Protein AF-A0AA39PB10-F1 (afdb_monomer_lite)

Radius of gyration: 19.45 Å; chains: 1; bounding box: 49×36×35 Å

Structure (mmCIF, N/CA/C/O backbone):
data_AF-A0AA39PB10-F1
#
_entry.id   AF-A0AA39PB10-F1
#
loop_
_atom_site.group_PDB
_atom_site.id
_atom_site.type_symbol
_atom_site.label_atom_id
_atom_site.label_alt_id
_atom_site.label_comp_id
_atom_site.label_asym_id
_atom_site.label_entity_id
_atom_site.label_seq_id
_atom_site.pdbx_PDB_ins_code
_atom_site.Cartn_x
_atom_site.Cartn_y
_atom_site.Cartn_z
_atom_site.occupancy
_atom_site.B_iso_or_equiv
_atom_site.auth_seq_id
_atom_site.auth_comp_id
_atom_site.auth_asym_id
_atom_site.auth_atom_id
_atom_site.pdbx_PDB_model_num
ATOM 1 N N . MET A 1 1 ? -5.857 12.821 -13.797 1.00 38.50 1 MET A N 1
ATOM 2 C CA . MET A 1 1 ? -4.605 12.750 -14.585 1.00 38.50 1 MET A CA 1
ATOM 3 C C . MET A 1 1 ? -3.781 14.022 -14.360 1.00 38.50 1 MET A C 1
ATOM 5 O O . MET A 1 1 ? -3.767 14.902 -15.207 1.00 38.50 1 MET A O 1
ATOM 9 N N . HIS A 1 2 ? -3.139 14.146 -13.191 1.00 33.66 2 HIS A N 1
ATOM 10 C CA . HIS A 1 2 ? -2.214 15.250 -12.867 1.00 33.66 2 HIS A CA 1
ATOM 11 C C . HIS A 1 2 ? -1.177 14.810 -11.807 1.00 33.66 2 HIS A C 1
ATOM 13 O O . HIS A 1 2 ? -0.840 15.541 -10.887 1.00 33.66 2 HIS A O 1
ATOM 19 N N . ALA A 1 3 ? -0.721 13.553 -11.883 1.00 44.56 3 ALA A N 1
ATOM 20 C CA . ALA A 1 3 ? 0.146 12.951 -10.861 1.00 44.56 3 ALA A CA 1
ATOM 21 C C . ALA A 1 3 ? 1.649 13.202 -11.098 1.00 44.56 3 ALA A C 1
ATOM 23 O O . ALA A 1 3 ? 2.447 13.061 -10.175 1.00 44.56 3 ALA A O 1
ATOM 24 N N . GLN A 1 4 ? 2.044 13.596 -12.315 1.00 45.47 4 GLN A N 1
ATOM 25 C CA . GLN A 1 4 ? 3.457 13.754 -12.675 1.00 45.47 4 GLN A CA 1
ATOM 26 C C . GLN A 1 4 ? 4.121 14.967 -12.003 1.00 45.47 4 GLN A C 1
ATOM 28 O O . GLN A 1 4 ? 5.320 14.912 -11.754 1.00 45.47 4 GLN A O 1
ATOM 33 N N . HIS A 1 5 ? 3.360 16.010 -11.643 1.00 42.91 5 HIS A N 1
ATOM 34 C CA . HIS A 1 5 ? 3.893 17.198 -10.959 1.00 42.91 5 HIS A CA 1
ATOM 35 C C . HIS A 1 5 ? 3.994 17.043 -9.431 1.00 42.91 5 HIS A C 1
ATOM 37 O O . HIS A 1 5 ? 4.912 17.580 -8.823 1.00 42.91 5 HIS A O 1
ATOM 43 N N . ILE A 1 6 ? 3.128 16.241 -8.805 1.00 54.12 6 ILE A N 1
ATOM 44 C CA . ILE A 1 6 ? 3.057 16.141 -7.336 1.00 54.12 6 ILE A CA 1
ATOM 45 C C . ILE A 1 6 ? 4.293 15.432 -6.752 1.00 54.12 6 ILE A C 1
ATOM 47 O O . ILE A 1 6 ? 4.827 15.837 -5.723 1.00 54.12 6 ILE A O 1
ATOM 51 N N . ILE A 1 7 ? 4.798 14.388 -7.419 1.00 54.56 7 ILE A N 1
ATOM 52 C CA . ILE A 1 7 ? 5.930 13.601 -6.894 1.00 54.56 7 ILE A CA 1
ATOM 53 C C . ILE A 1 7 ? 7.261 14.342 -7.069 1.00 54.56 7 ILE A C 1
ATOM 55 O O . ILE A 1 7 ? 8.093 14.318 -6.161 1.00 54.56 7 ILE A O 1
ATOM 59 N N . ILE A 1 8 ? 7.456 15.052 -8.188 1.00 56.44 8 ILE A N 1
ATOM 60 C CA . ILE A 1 8 ? 8.637 15.909 -8.344 1.00 56.44 8 ILE A CA 1
ATOM 61 C C . ILE A 1 8 ? 8.636 17.033 -7.311 1.00 56.44 8 ILE A C 1
ATOM 63 O O . ILE A 1 8 ? 9.691 17.279 -6.743 1.00 56.44 8 ILE A O 1
ATOM 67 N N . GLU A 1 9 ? 7.500 17.650 -6.979 1.00 58.03 9 GLU A N 1
ATOM 68 C CA . GLU A 1 9 ? 7.472 18.678 -5.930 1.00 58.03 9 GLU A CA 1
ATOM 69 C C . GLU A 1 9 ? 7.851 18.138 -4.549 1.00 58.03 9 GLU A C 1
ATOM 71 O O . GLU A 1 9 ? 8.655 18.764 -3.860 1.00 58.03 9 GLU A O 1
ATOM 76 N N . ILE A 1 10 ? 7.376 16.948 -4.164 1.00 61.62 10 ILE A N 1
ATOM 77 C CA . ILE A 1 10 ? 7.738 16.343 -2.872 1.00 61.62 10 ILE A CA 1
ATOM 78 C C . ILE A 1 10 ? 9.242 16.032 -2.825 1.00 61.62 10 ILE A C 1
ATOM 80 O O . ILE A 1 10 ? 9.914 16.380 -1.854 1.00 61.62 10 ILE A O 1
ATOM 84 N N . THR A 1 11 ? 9.812 15.442 -3.881 1.00 60.72 11 THR A N 1
ATOM 85 C CA . THR A 1 11 ? 11.259 15.172 -3.940 1.00 60.72 11 THR A CA 1
ATOM 86 C C . THR A 1 11 ? 12.087 16.457 -3.979 1.00 60.72 11 THR A C 1
ATOM 88 O O . THR A 1 11 ? 13.132 16.532 -3.333 1.00 60.72 11 THR A O 1
ATOM 91 N N . GLN A 1 12 ? 11.636 17.482 -4.709 1.00 57.41 12 GLN A N 1
ATOM 92 C CA . GLN A 1 12 ? 12.314 18.777 -4.729 1.00 57.41 12 GLN A CA 1
ATOM 93 C C . GLN A 1 12 ? 12.272 19.420 -3.338 1.00 57.41 12 GLN A C 1
ATOM 95 O O . GLN A 1 12 ? 13.307 19.880 -2.872 1.00 57.41 12 GLN A O 1
ATOM 100 N N . CYS A 1 13 ? 11.144 19.377 -2.626 1.00 59.81 13 CYS A N 1
ATOM 101 C CA . CYS A 1 13 ? 11.002 19.949 -1.283 1.00 59.81 13 CYS A CA 1
ATOM 102 C C . CYS A 1 13 ? 12.008 19.348 -0.276 1.00 59.81 13 CYS A C 1
ATOM 104 O O . CYS A 1 13 ? 12.642 20.078 0.488 1.00 59.81 13 CYS A O 1
ATOM 106 N N . TRP A 1 14 ? 12.258 18.032 -0.348 1.00 52.97 14 TRP A N 1
ATOM 107 C CA . TRP A 1 14 ? 13.323 17.374 0.426 1.00 52.97 14 TRP A CA 1
ATOM 108 C C . TRP A 1 14 ? 14.735 17.734 -0.061 1.00 52.97 14 TRP A C 1
ATOM 110 O O . TRP A 1 14 ? 15.637 17.923 0.755 1.00 52.97 14 TRP A O 1
ATOM 120 N N . ALA A 1 15 ? 14.945 17.877 -1.373 1.00 55.28 15 ALA A N 1
ATOM 121 C CA . ALA A 1 15 ? 16.238 18.274 -1.932 1.00 55.28 15 ALA A CA 1
ATOM 122 C C . ALA A 1 15 ? 16.630 19.716 -1.548 1.00 55.28 15 ALA A C 1
ATOM 124 O O . ALA A 1 15 ? 17.796 19.961 -1.238 1.00 55.28 15 ALA A O 1
ATOM 125 N N . TRP A 1 16 ? 15.669 20.644 -1.483 1.00 55.84 16 TRP A N 1
ATOM 126 C CA . TRP A 1 16 ? 15.873 22.036 -1.053 1.00 55.84 16 TRP A CA 1
ATOM 127 C C . TRP A 1 16 ? 16.195 22.179 0.444 1.00 55.84 16 TRP A C 1
ATOM 129 O O . TRP A 1 16 ? 16.732 23.204 0.855 1.00 55.84 16 TRP A O 1
ATOM 139 N N . ARG A 1 17 ? 15.930 21.153 1.267 1.00 67.19 17 ARG A N 1
ATOM 140 C CA . ARG A 1 17 ? 16.343 21.113 2.683 1.00 67.19 17 ARG A CA 1
ATOM 141 C C . ARG A 1 17 ? 17.834 20.793 2.858 1.00 67.19 17 ARG A C 1
ATOM 143 O O . ARG A 1 17 ? 18.381 21.018 3.935 1.00 67.19 17 ARG A O 1
ATOM 150 N N . THR A 1 18 ? 18.491 20.266 1.824 1.00 68.00 18 THR A N 1
ATOM 151 C CA . THR A 1 18 ? 19.907 19.874 1.860 1.00 68.00 18 THR A CA 1
ATOM 152 C C . THR A 1 18 ? 20.804 20.946 1.232 1.00 68.00 18 THR A C 1
ATOM 154 O O . THR A 1 18 ? 20.380 21.628 0.302 1.00 68.00 18 THR A O 1
ATOM 157 N N . PRO A 1 19 ? 22.063 21.095 1.683 1.00 75.56 19 PRO A N 1
ATOM 158 C CA . PRO A 1 19 ? 22.955 22.156 1.203 1.00 75.56 19 PRO A CA 1
ATOM 159 C C . PRO A 1 19 ? 23.339 22.044 -0.286 1.00 75.56 19 PRO A C 1
ATOM 161 O O . PRO A 1 19 ? 23.786 23.027 -0.870 1.00 75.56 19 PRO A O 1
ATOM 164 N N . TYR A 1 20 ? 23.149 20.879 -0.925 1.00 76.62 20 TYR A N 1
ATOM 165 C CA . TYR A 1 20 ? 23.541 20.626 -2.320 1.00 76.62 20 TYR A CA 1
ATOM 166 C C . TYR A 1 20 ? 22.393 20.008 -3.146 1.00 76.62 20 TYR A C 1
ATOM 168 O O . TYR A 1 20 ? 22.395 18.802 -3.421 1.00 76.62 20 TYR A O 1
ATOM 176 N N . PRO A 1 21 ? 21.426 20.820 -3.616 1.00 70.19 21 PRO A N 1
ATOM 177 C CA . PRO A 1 21 ? 20.187 20.333 -4.232 1.00 70.19 21 PRO A CA 1
ATOM 178 C C . PRO A 1 21 ? 20.407 19.551 -5.535 1.00 70.19 21 PRO A C 1
ATOM 180 O O . PRO A 1 21 ? 19.648 18.637 -5.845 1.00 70.19 21 PRO A O 1
ATOM 183 N N . ARG A 1 22 ? 21.469 19.849 -6.296 1.00 72.81 22 ARG A N 1
ATOM 184 C CA . ARG A 1 22 ? 21.771 19.156 -7.564 1.00 72.81 22 ARG A CA 1
ATOM 185 C C . ARG A 1 22 ? 22.250 17.719 -7.355 1.00 72.81 22 ARG A C 1
ATOM 187 O O . ARG A 1 22 ? 21.837 16.832 -8.093 1.00 72.81 22 ARG A O 1
ATOM 194 N N . VAL A 1 23 ? 23.087 17.486 -6.343 1.00 76.69 23 VAL A N 1
ATOM 195 C CA . VAL A 1 23 ? 23.602 16.145 -6.018 1.00 76.69 23 VAL A CA 1
ATOM 196 C C . VAL A 1 23 ? 22.499 15.305 -5.384 1.00 76.69 23 VAL A C 1
ATOM 198 O O . VAL A 1 23 ? 22.276 14.167 -5.795 1.00 76.69 23 VAL A O 1
ATOM 201 N N . ALA A 1 24 ? 21.739 15.901 -4.461 1.00 70.31 24 ALA A N 1
ATOM 202 C CA . ALA A 1 24 ? 20.565 15.270 -3.876 1.00 70.31 24 ALA A CA 1
ATOM 203 C C . ALA A 1 24 ? 19.545 14.875 -4.958 1.00 70.31 24 ALA A C 1
ATOM 205 O O . ALA A 1 24 ? 19.083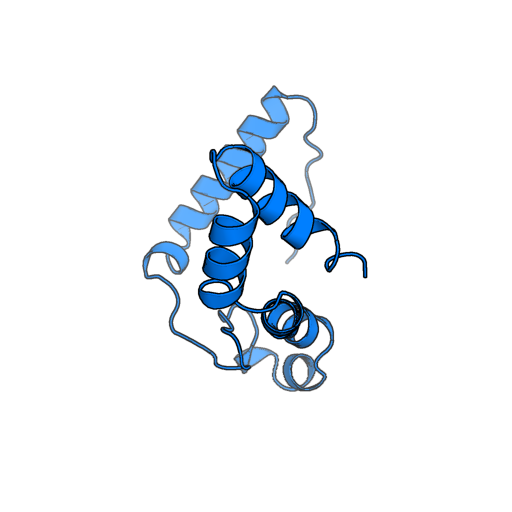 13.740 -4.973 1.00 70.31 24 ALA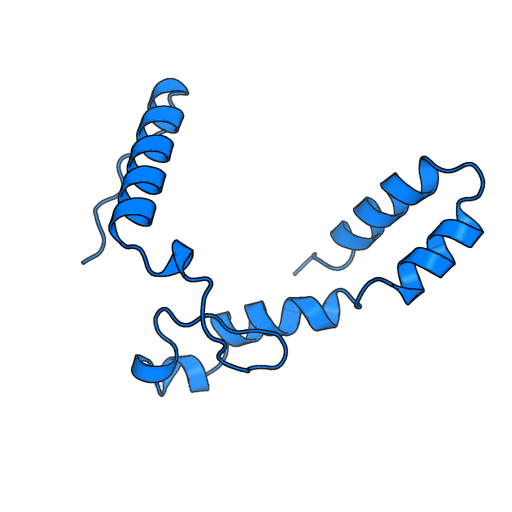 A O 1
ATOM 206 N N . ALA A 1 25 ? 19.251 15.753 -5.924 1.00 67.69 25 ALA A N 1
ATOM 207 C CA . ALA A 1 25 ? 18.314 15.452 -7.006 1.00 67.69 25 ALA A CA 1
ATOM 208 C C . ALA A 1 25 ? 18.754 14.269 -7.887 1.00 67.69 25 ALA A C 1
ATOM 210 O O . ALA A 1 25 ? 17.908 13.487 -8.318 1.00 67.69 25 ALA A O 1
ATOM 211 N N . VAL A 1 26 ? 20.056 14.116 -8.155 1.00 74.69 26 VAL A N 1
ATOM 212 C CA . VAL A 1 26 ? 20.582 12.971 -8.919 1.00 74.69 26 VAL A CA 1
ATOM 213 C C . VAL A 1 26 ? 20.477 11.677 -8.111 1.00 74.69 26 VAL A C 1
ATOM 215 O O . VAL A 1 26 ? 20.018 10.670 -8.647 1.00 74.69 26 VAL A O 1
ATOM 218 N N . LEU A 1 27 ? 20.816 11.711 -6.818 1.00 75.44 27 LEU A N 1
ATOM 219 C CA . LEU A 1 27 ? 20.643 10.570 -5.914 1.00 75.44 27 LEU A CA 1
ATOM 220 C C . LEU A 1 27 ? 19.170 10.151 -5.828 1.00 75.44 27 LEU A C 1
ATOM 222 O O . LEU A 1 27 ? 18.843 8.989 -6.049 1.00 75.44 27 LEU A O 1
ATOM 226 N N . PHE A 1 28 ? 18.260 11.098 -5.603 1.00 67.38 28 PHE A N 1
ATOM 227 C CA . PHE A 1 28 ? 16.829 10.810 -5.546 1.00 67.38 28 PHE A CA 1
ATOM 228 C C . PHE A 1 28 ? 16.294 10.240 -6.864 1.00 67.38 28 PHE A C 1
ATOM 230 O O . PHE A 1 28 ? 15.539 9.275 -6.836 1.00 67.38 28 PHE A O 1
ATOM 237 N N . LYS A 1 29 ? 16.724 10.753 -8.024 1.00 67.12 29 LYS A N 1
ATOM 238 C CA . LYS A 1 29 ? 16.340 10.184 -9.329 1.00 67.12 29 LYS A CA 1
ATOM 239 C C . LYS A 1 29 ? 16.819 8.746 -9.540 1.00 67.12 29 LYS A C 1
ATOM 241 O O . LYS A 1 29 ? 16.196 8.030 -10.317 1.00 67.12 29 LYS A O 1
ATOM 246 N N . LEU A 1 30 ? 17.917 8.343 -8.902 1.00 68.12 30 LEU A N 1
ATOM 247 C CA . LEU A 1 30 ? 18.456 6.990 -9.020 1.00 68.12 30 LEU A CA 1
ATOM 248 C C . LEU A 1 30 ? 17.745 6.005 -8.083 1.00 68.12 30 LEU A C 1
ATOM 250 O O . LEU A 1 30 ? 17.488 4.870 -8.471 1.00 68.12 30 LEU A O 1
ATOM 254 N N . PHE A 1 31 ? 17.416 6.440 -6.864 1.00 65.88 31 PHE A N 1
ATOM 255 C CA . PHE A 1 31 ? 16.783 5.583 -5.859 1.00 65.88 31 PHE A CA 1
ATOM 256 C C . PHE A 1 31 ? 15.256 5.509 -5.976 1.00 65.88 31 PHE A C 1
ATOM 258 O O . PHE A 1 31 ? 14.664 4.527 -5.529 1.00 65.88 31 PHE A O 1
ATOM 265 N N . PHE A 1 32 ? 14.603 6.509 -6.575 1.00 65.00 32 PHE A N 1
ATOM 266 C CA . PHE A 1 32 ? 13.146 6.544 -6.687 1.00 65.00 32 PHE A CA 1
ATOM 267 C C . PHE A 1 32 ? 12.662 6.070 -8.060 1.00 65.00 32 PHE A C 1
ATOM 269 O O . PHE A 1 32 ? 13.128 6.507 -9.112 1.00 65.00 32 PHE A O 1
ATOM 276 N N . ILE A 1 33 ? 11.674 5.174 -8.037 1.00 64.56 33 ILE A N 1
ATOM 277 C CA . ILE A 1 33 ? 10.994 4.658 -9.228 1.00 64.56 33 ILE A CA 1
ATOM 278 C C . ILE A 1 33 ? 10.217 5.791 -9.909 1.00 64.56 33 ILE A C 1
ATOM 280 O O . ILE A 1 33 ? 9.597 6.626 -9.249 1.00 64.56 33 ILE A O 1
ATOM 284 N N . LYS A 1 34 ? 10.230 5.803 -11.250 1.00 68.12 34 LYS A N 1
ATOM 285 C CA . LYS A 1 34 ? 9.484 6.784 -12.050 1.00 68.12 34 LYS A CA 1
ATOM 286 C C . LYS A 1 34 ? 7.990 6.744 -11.692 1.00 68.12 34 LYS A C 1
ATOM 288 O O . LYS A 1 34 ? 7.418 5.653 -11.638 1.00 68.12 34 LYS A O 1
ATOM 293 N N . PRO A 1 35 ? 7.334 7.906 -11.531 1.00 67.12 35 PRO A N 1
ATOM 294 C CA . PRO A 1 35 ? 5.930 7.981 -11.125 1.00 67.12 35 PRO A CA 1
ATOM 295 C C . PRO A 1 35 ? 4.989 7.242 -12.090 1.00 67.12 35 PRO A C 1
ATOM 297 O O . PRO A 1 35 ? 4.030 6.614 -11.644 1.00 67.12 35 PRO A O 1
ATOM 300 N N . ASP A 1 36 ? 5.311 7.221 -13.387 1.00 69.75 36 ASP A N 1
ATOM 301 C CA . ASP A 1 36 ? 4.535 6.490 -14.396 1.00 69.75 36 ASP A CA 1
ATOM 302 C C . ASP A 1 36 ? 4.482 4.982 -14.111 1.00 69.75 36 ASP A C 1
ATOM 304 O O . ASP A 1 36 ? 3.436 4.355 -14.258 1.00 69.75 36 ASP A O 1
ATOM 308 N N . GLN A 1 37 ? 5.584 4.399 -13.624 1.00 70.06 37 GLN A N 1
ATOM 309 C CA . GLN A 1 37 ? 5.624 2.976 -13.280 1.00 70.06 37 GLN A CA 1
ATOM 310 C C . GLN A 1 37 ? 4.824 2.656 -12.012 1.00 70.06 37 GLN A C 1
ATOM 312 O O . GLN A 1 37 ? 4.251 1.571 -11.910 1.00 70.06 37 GLN A O 1
ATOM 317 N N . GLY A 1 38 ? 4.746 3.595 -11.064 1.00 66.62 38 GLY A N 1
ATOM 318 C CA . GLY A 1 38 ? 3.911 3.453 -9.868 1.00 66.62 38 GLY A CA 1
ATOM 319 C C . GLY A 1 38 ? 2.414 3.479 -10.193 1.00 66.62 38 GLY A C 1
ATOM 320 O O . GLY A 1 38 ? 1.646 2.685 -9.645 1.00 66.62 38 GLY A O 1
ATOM 321 N N . ALA A 1 39 ? 2.008 4.331 -11.139 1.00 75.94 39 ALA A N 1
ATOM 322 C CA . ALA A 1 39 ? 0.608 4.524 -11.518 1.00 75.94 39 ALA A CA 1
ATOM 323 C C . ALA A 1 39 ? -0.016 3.331 -12.265 1.00 75.94 39 ALA A C 1
ATOM 325 O O . ALA A 1 39 ? -1.238 3.170 -12.240 1.00 75.94 39 ALA A O 1
ATOM 326 N N . TYR A 1 40 ? 0.790 2.465 -12.891 1.00 78.00 40 TYR A N 1
ATOM 327 C CA . TYR A 1 40 ? 0.280 1.318 -13.652 1.00 78.00 40 TYR A CA 1
ATOM 328 C C . TYR A 1 40 ? -0.608 0.384 -12.834 1.00 78.00 40 TYR A C 1
ATOM 330 O O . TYR A 1 40 ? -1.565 -0.163 -13.372 1.00 78.00 40 TYR A O 1
ATOM 338 N N . THR A 1 41 ? -0.335 0.219 -11.540 1.00 77.31 41 THR A N 1
ATOM 339 C CA . THR A 1 41 ? -1.159 -0.635 -10.671 1.00 77.31 41 THR A CA 1
ATOM 340 C C . THR A 1 41 ? -2.556 -0.075 -10.463 1.00 77.31 41 THR A C 1
ATOM 342 O O . THR A 1 41 ? -3.528 -0.793 -10.675 1.00 77.31 41 THR A O 1
ATOM 345 N N . SER A 1 42 ? -2.664 1.209 -10.124 1.00 77.56 42 SER A N 1
ATOM 346 C CA . SER A 1 42 ? -3.945 1.891 -9.944 1.00 77.56 42 SER A CA 1
ATOM 347 C C . SER A 1 42 ? -4.736 1.953 -11.249 1.00 77.56 42 SER A C 1
ATOM 349 O O . SER A 1 42 ? -5.934 1.687 -11.255 1.00 77.56 42 SER A O 1
ATOM 351 N N . CYS A 1 43 ? -4.071 2.240 -12.373 1.00 79.62 43 CYS A N 1
ATOM 352 C CA . CYS A 1 43 ? -4.715 2.240 -13.686 1.00 79.62 43 CYS A CA 1
ATOM 353 C C . CYS A 1 43 ? -5.189 0.839 -14.094 1.00 79.62 43 CYS A C 1
ATOM 355 O O . CYS A 1 43 ? -6.292 0.701 -14.614 1.00 79.62 43 CYS A O 1
ATOM 357 N N . PHE A 1 44 ? -4.399 -0.203 -13.824 1.00 79.75 44 PHE A N 1
ATOM 358 C CA . PHE A 1 44 ? -4.798 -1.585 -14.080 1.00 79.75 44 PHE A CA 1
ATOM 359 C C . PHE A 1 44 ? -5.975 -2.005 -13.191 1.00 79.75 44 PHE A C 1
ATOM 361 O O . PHE A 1 44 ? -6.945 -2.555 -13.696 1.00 79.75 44 PHE A O 1
ATOM 368 N N . ALA A 1 45 ? -5.940 -1.700 -11.892 1.00 77.94 45 ALA A N 1
ATOM 369 C CA . ALA A 1 45 ? -7.030 -2.028 -10.976 1.00 77.94 45 ALA A CA 1
ATOM 370 C C . ALA A 1 45 ? -8.345 -1.317 -11.345 1.00 77.94 45 ALA A C 1
ATOM 372 O O . ALA A 1 45 ? -9.410 -1.916 -11.237 1.00 77.94 45 ALA A O 1
ATOM 373 N N . ALA A 1 46 ? -8.274 -0.066 -11.809 1.00 78.81 46 ALA A N 1
ATOM 374 C CA . ALA A 1 46 ? -9.455 0.722 -12.153 1.00 78.81 46 ALA A CA 1
ATOM 375 C C . ALA A 1 46 ? -10.033 0.408 -13.545 1.00 78.81 46 ALA A C 1
ATOM 377 O O . ALA A 1 46 ? -11.248 0.436 -13.717 1.00 78.81 46 ALA A O 1
ATOM 378 N N . ALA A 1 47 ? -9.182 0.157 -14.547 1.00 80.88 47 ALA A N 1
ATOM 379 C CA . ALA A 1 47 ? -9.598 0.126 -15.953 1.00 80.88 47 ALA A CA 1
ATOM 380 C C . ALA A 1 47 ? -9.425 -1.235 -16.648 1.00 80.88 47 ALA A C 1
ATOM 382 O O . ALA A 1 47 ? -9.843 -1.380 -17.797 1.00 80.88 47 ALA A O 1
ATOM 383 N N . SER A 1 48 ? -8.794 -2.230 -16.014 1.00 76.88 48 SER A N 1
ATOM 384 C CA . SER A 1 48 ? -8.488 -3.490 -16.699 1.00 76.88 48 SER A CA 1
ATOM 385 C C . SER A 1 48 ? -9.743 -4.338 -16.946 1.00 76.88 48 SER A C 1
ATOM 387 O O . SER A 1 48 ? -10.444 -4.689 -15.992 1.00 76.88 48 SER A O 1
ATOM 389 N N . PRO A 1 49 ? -10.001 -4.772 -18.197 1.00 76.44 49 PRO A N 1
ATOM 390 C CA . PRO A 1 49 ? -11.093 -5.696 -18.494 1.00 76.44 49 PRO A CA 1
ATOM 391 C C . PRO A 1 49 ? -10.874 -7.081 -17.865 1.00 76.44 49 PRO A C 1
ATOM 393 O O . PRO A 1 49 ? -11.846 -7.780 -17.602 1.00 76.44 49 PRO A O 1
ATOM 396 N N . LEU A 1 50 ? -9.624 -7.457 -17.557 1.00 75.75 50 LEU A N 1
ATOM 397 C CA . LEU A 1 50 ? -9.296 -8.722 -16.885 1.00 75.75 50 LEU A CA 1
ATOM 398 C C . LEU A 1 50 ? -9.784 -8.747 -15.431 1.00 75.75 50 LEU A C 1
ATOM 400 O O . LEU A 1 50 ? -10.233 -9.779 -14.948 1.00 75.75 50 LEU A O 1
ATOM 404 N N . VAL A 1 51 ? -9.751 -7.597 -14.750 1.00 73.44 51 VAL A N 1
ATOM 405 C CA . VAL A 1 51 ? -10.274 -7.462 -13.379 1.00 73.44 51 VAL A CA 1
ATOM 406 C C . VAL A 1 51 ? -11.797 -7.607 -13.367 1.00 73.44 51 VAL A C 1
ATOM 408 O O . VAL A 1 51 ? -12.359 -8.146 -12.418 1.00 73.44 51 VAL A O 1
ATOM 411 N N . LYS A 1 52 ? -12.464 -7.164 -14.441 1.00 73.62 52 LYS A N 1
ATOM 412 C CA . LYS A 1 52 ? -13.914 -7.303 -14.609 1.00 73.62 52 LYS A CA 1
ATOM 413 C C . LYS A 1 52 ? -14.335 -8.718 -15.022 1.00 73.62 52 LYS A C 1
ATOM 415 O O . LYS A 1 52 ? -15.417 -9.145 -14.637 1.00 73.62 52 LYS A O 1
ATOM 420 N N . ALA A 1 53 ? -13.518 -9.409 -15.817 1.00 79.25 53 ALA A N 1
ATOM 421 C CA . ALA A 1 53 ? -13.811 -10.756 -16.303 1.00 79.25 53 ALA A CA 1
ATOM 422 C C . ALA A 1 53 ? -13.688 -11.826 -15.205 1.00 79.25 53 ALA A C 1
ATOM 424 O O . ALA A 1 53 ? -14.534 -12.710 -15.145 1.00 79.25 53 ALA A O 1
ATOM 425 N N . ASP A 1 54 ? -12.696 -11.702 -14.315 1.00 79.19 54 ASP A N 1
ATOM 426 C CA . ASP A 1 54 ? -12.446 -12.656 -13.225 1.00 79.19 54 ASP A CA 1
ATOM 427 C C . ASP A 1 54 ? -12.592 -11.988 -11.842 1.00 79.19 54 ASP A C 1
ATOM 429 O O . ASP A 1 54 ? -11.597 -11.805 -11.126 1.00 79.19 54 ASP A O 1
ATOM 433 N N . PRO A 1 55 ? -13.812 -11.601 -11.423 1.00 72.50 55 PRO A N 1
ATOM 434 C CA . PRO A 1 55 ? -14.012 -10.909 -10.153 1.00 72.50 55 PRO A CA 1
ATOM 435 C C . PRO A 1 55 ? -13.522 -11.741 -8.962 1.00 72.50 55 PRO A C 1
ATOM 437 O O . PRO A 1 55 ? -12.925 -11.182 -8.048 1.00 72.50 55 PRO A O 1
ATOM 440 N N . ASP A 1 56 ? -13.666 -13.067 -8.991 1.00 74.44 56 ASP A N 1
ATOM 441 C CA . ASP A 1 56 ? -13.236 -13.953 -7.899 1.00 74.44 56 ASP A CA 1
ATOM 442 C C . ASP A 1 56 ? -11.718 -13.949 -7.678 1.00 74.44 56 ASP A C 1
ATOM 444 O O . ASP A 1 56 ? -11.234 -14.119 -6.559 1.00 74.44 56 ASP A O 1
ATOM 448 N N . 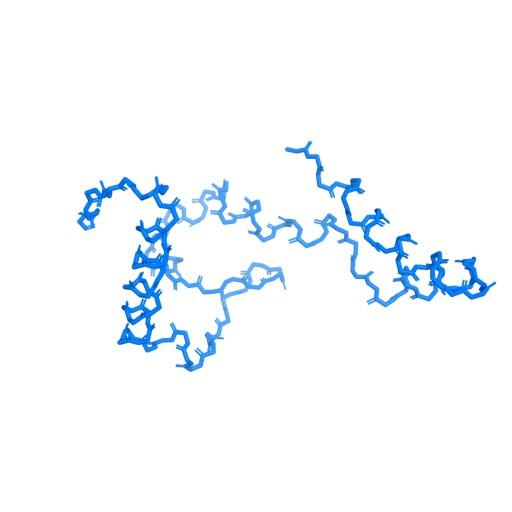LYS A 1 57 ? -10.944 -13.713 -8.741 1.00 74.38 57 LYS A N 1
ATOM 449 C CA . LYS A 1 57 ? -9.480 -13.706 -8.682 1.00 74.38 57 LYS A CA 1
ATOM 450 C C . LYS A 1 57 ? -8.918 -12.377 -8.186 1.00 74.38 57 LYS A C 1
ATOM 452 O O . LYS A 1 57 ? -7.826 -12.354 -7.623 1.00 74.38 57 LYS A O 1
ATOM 457 N N . TYR A 1 58 ? -9.625 -11.274 -8.421 1.00 68.88 58 TYR A N 1
ATOM 458 C CA . TYR A 1 58 ? -9.115 -9.925 -8.160 1.00 68.88 58 TYR A CA 1
ATOM 459 C C . TYR A 1 58 ? -9.838 -9.197 -7.021 1.00 68.88 58 TYR A C 1
ATOM 461 O O . TYR A 1 58 ? -9.263 -8.275 -6.435 1.00 68.88 58 TYR A O 1
ATOM 469 N N . LYS A 1 59 ? -11.063 -9.599 -6.657 1.00 72.12 59 LYS A N 1
ATOM 470 C CA . LYS A 1 59 ? -11.831 -8.957 -5.585 1.00 72.12 59 LYS A CA 1
ATOM 471 C C . LYS A 1 59 ? -11.120 -9.146 -4.249 1.00 72.12 59 LYS A C 1
ATOM 473 O O . LYS A 1 59 ? -10.844 -10.256 -3.807 1.00 72.12 59 LYS A O 1
ATOM 478 N N . GLY A 1 60 ? -10.802 -8.023 -3.613 1.00 72.31 60 GLY A N 1
ATOM 479 C CA . GLY A 1 60 ? -10.135 -8.007 -2.320 1.00 72.31 60 GLY A CA 1
ATOM 480 C C . GLY A 1 60 ? -8.681 -8.476 -2.349 1.00 72.31 60 GLY A C 1
ATOM 481 O O . GLY A 1 60 ? -8.130 -8.668 -1.276 1.00 72.31 60 GLY A O 1
ATOM 482 N N . GLN A 1 61 ? -8.033 -8.652 -3.505 1.00 77.00 61 GLN A N 1
ATOM 483 C CA . GLN A 1 61 ? -6.623 -9.053 -3.575 1.00 77.00 61 GLN A CA 1
ATOM 484 C C . GLN A 1 61 ? -5.669 -7.854 -3.631 1.00 77.00 61 GLN A C 1
ATOM 486 O O . GLN A 1 61 ? -6.006 -6.791 -4.150 1.00 77.00 61 GLN A O 1
ATOM 491 N N . TYR A 1 62 ? -4.452 -8.027 -3.103 1.00 70.88 62 TYR A N 1
ATOM 492 C CA . TYR A 1 62 ? -3.419 -6.989 -3.138 1.00 70.88 62 TYR A CA 1
ATOM 493 C C . TYR A 1 62 ? -2.512 -7.160 -4.361 1.00 70.88 62 TYR A C 1
ATOM 495 O O . TYR A 1 62 ? -1.800 -8.158 -4.503 1.00 70.88 62 TYR A O 1
ATOM 503 N N . ILE A 1 63 ? -2.544 -6.173 -5.259 1.00 75.81 63 ILE A N 1
ATOM 504 C CA . ILE A 1 63 ? -1.820 -6.192 -6.534 1.00 75.81 63 ILE A CA 1
ATOM 505 C C . ILE A 1 63 ? -0.565 -5.324 -6.405 1.00 75.81 63 ILE A C 1
ATOM 507 O O . ILE A 1 63 ? -0.657 -4.128 -6.133 1.00 75.81 63 ILE A O 1
ATOM 511 N N . ARG A 1 64 ? 0.618 -5.903 -6.640 1.00 71.44 64 ARG A N 1
ATOM 512 C CA . ARG A 1 64 ? 1.879 -5.150 -6.749 1.00 71.44 64 ARG A CA 1
ATOM 513 C C . ARG A 1 64 ? 2.238 -4.858 -8.210 1.00 71.44 64 ARG A C 1
ATOM 515 O O . ARG A 1 64 ? 1.875 -5.637 -9.099 1.00 71.44 64 ARG A O 1
ATOM 522 N N . PRO A 1 65 ? 3.000 -3.779 -8.481 1.00 64.06 65 PRO A N 1
ATOM 523 C CA . PRO A 1 65 ? 3.561 -3.560 -9.808 1.00 64.06 65 PRO A CA 1
ATOM 524 C C . PRO A 1 65 ? 4.530 -4.712 -10.126 1.00 64.06 65 PRO A C 1
ATOM 526 O O . PRO A 1 65 ? 5.391 -5.023 -9.309 1.00 64.06 65 PRO A O 1
ATOM 529 N N . VAL A 1 66 ? 4.445 -5.410 -11.259 1.00 55.94 66 VAL A N 1
ATOM 530 C CA . VAL A 1 66 ? 3.552 -5.269 -12.426 1.00 55.94 66 VAL A CA 1
ATOM 531 C C . VAL A 1 66 ? 2.522 -6.410 -12.431 1.00 55.94 66 VAL A C 1
ATOM 533 O O . VAL A 1 66 ? 2.867 -7.547 -12.742 1.00 55.94 66 VAL A O 1
ATOM 536 N N . GLY A 1 67 ? 1.268 -6.118 -12.066 1.00 59.16 67 GLY A N 1
ATOM 537 C CA . GLY A 1 67 ? 0.120 -7.027 -12.229 1.00 59.16 67 GLY A CA 1
ATOM 538 C C . GLY A 1 67 ? 0.166 -8.342 -11.439 1.00 59.16 67 GLY A C 1
ATOM 539 O O . GLY A 1 67 ? -0.582 -9.263 -11.762 1.00 59.16 67 GLY A O 1
ATOM 540 N N . ARG A 1 68 ? 1.033 -8.465 -10.424 1.00 66.25 68 ARG A N 1
ATOM 541 C CA . ARG A 1 68 ? 1.163 -9.693 -9.624 1.00 66.25 68 ARG A CA 1
ATOM 542 C C . ARG A 1 68 ? 0.314 -9.597 -8.364 1.00 66.25 68 ARG 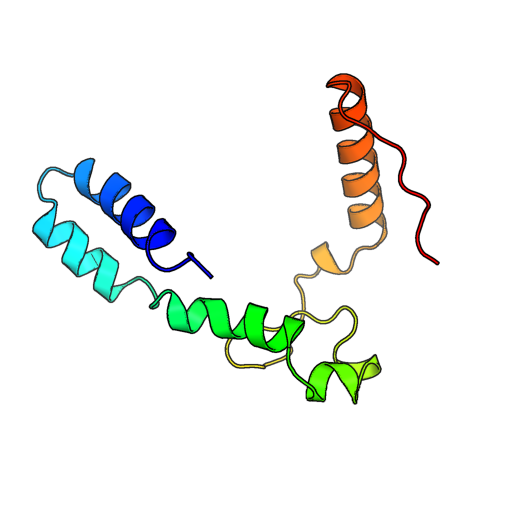A C 1
ATOM 544 O O . ARG A 1 68 ? 0.445 -8.634 -7.608 1.00 66.25 68 ARG A O 1
ATOM 551 N N . ILE A 1 69 ? -0.512 -10.614 -8.131 1.00 71.06 69 ILE A N 1
ATOM 552 C CA . ILE A 1 69 ? -1.209 -10.805 -6.857 1.00 71.06 69 ILE A CA 1
ATOM 553 C C . ILE A 1 69 ? -0.170 -11.304 -5.856 1.00 71.06 69 ILE A C 1
ATOM 555 O O . ILE A 1 69 ? 0.514 -12.295 -6.112 1.00 71.06 69 ILE A O 1
ATOM 559 N N . VAL A 1 70 ? -0.007 -10.581 -4.754 1.00 72.44 70 VAL A N 1
ATOM 560 C CA . VAL A 1 70 ? 0.946 -10.924 -3.695 1.00 72.44 70 VAL A CA 1
ATOM 561 C C . VAL A 1 70 ? 0.177 -11.124 -2.400 1.00 72.44 70 VAL A C 1
ATOM 563 O O . VAL A 1 70 ? -0.827 -10.452 -2.166 1.00 72.44 70 VAL A O 1
ATOM 566 N N . ALA A 1 71 ? 0.663 -12.040 -1.559 1.00 73.00 71 ALA A N 1
ATOM 567 C CA . ALA A 1 71 ? 0.125 -12.236 -0.222 1.00 73.00 71 ALA A CA 1
ATOM 568 C C . ALA A 1 71 ? 0.108 -10.904 0.540 1.00 73.00 71 ALA A C 1
ATOM 570 O O . ALA A 1 71 ? 1.078 -10.135 0.529 1.00 73.00 71 ALA A O 1
ATOM 571 N N . LYS A 1 72 ? -1.029 -10.627 1.172 1.00 71.62 72 LYS A N 1
ATOM 572 C CA . LYS A 1 72 ? -1.211 -9.456 2.017 1.00 71.62 72 LYS A CA 1
ATOM 573 C C . LYS A 1 72 ? -0.357 -9.568 3.276 1.00 71.62 72 LYS A C 1
ATOM 575 O O . LYS A 1 72 ? 0.126 -10.635 3.647 1.00 71.62 72 LYS A O 1
ATOM 580 N N . ASN A 1 73 ? -0.165 -8.431 3.939 1.00 76.50 73 ASN A N 1
ATOM 581 C CA . ASN A 1 73 ? 0.363 -8.439 5.297 1.00 76.50 73 ASN A CA 1
ATOM 582 C C . ASN A 1 73 ? -0.638 -9.193 6.200 1.00 76.50 73 ASN A C 1
ATOM 584 O O . ASN A 1 73 ? -1.827 -8.892 6.102 1.00 76.50 73 ASN A O 1
ATOM 588 N N . PRO A 1 74 ? -0.191 -10.083 7.106 1.00 75.25 74 PRO A N 1
ATOM 589 C CA . PRO A 1 74 ? -1.064 -10.801 8.041 1.00 75.25 74 PRO A CA 1
ATOM 590 C C . PRO A 1 74 ? -2.045 -9.910 8.809 1.00 75.25 74 PRO A C 1
ATOM 592 O O . PRO A 1 74 ? -3.124 -10.344 9.193 1.00 75.25 74 PRO A O 1
ATOM 595 N N . ASN A 1 75 ? -1.675 -8.653 9.059 1.00 76.38 75 ASN A N 1
ATOM 596 C CA . ASN A 1 75 ? -2.537 -7.706 9.753 1.00 76.38 75 ASN A CA 1
ATOM 597 C C . ASN A 1 75 ? -3.696 -7.193 8.884 1.00 76.38 75 ASN A C 1
ATOM 599 O O . ASN A 1 75 ? -4.733 -6.824 9.415 1.00 76.38 75 ASN A O 1
ATOM 603 N N . ALA A 1 76 ? -3.522 -7.186 7.561 1.00 71.19 76 ALA A N 1
ATOM 604 C CA . ALA A 1 76 ? -4.540 -6.771 6.600 1.00 71.19 76 ALA A CA 1
ATOM 605 C C . ALA A 1 76 ? -5.591 -7.862 6.325 1.00 71.19 76 ALA A C 1
ATOM 607 O O . ALA A 1 76 ? -6.605 -7.570 5.697 1.00 71.19 76 ALA A O 1
ATOM 608 N N . ASP A 1 77 ? -5.356 -9.095 6.785 1.00 79.06 77 ASP A N 1
ATOM 609 C CA . ASP A 1 77 ? -6.322 -10.198 6.694 1.00 79.06 77 ASP A CA 1
ATOM 610 C C . ASP A 1 77 ? -7.201 -10.319 7.953 1.00 79.06 77 ASP A C 1
ATOM 612 O O . ASP A 1 77 ? -8.176 -11.069 7.965 1.00 79.06 77 ASP A O 1
ATOM 616 N N . LYS A 1 78 ? -6.890 -9.572 9.021 1.00 84.62 78 LYS A N 1
ATOM 617 C CA . LYS A 1 78 ? -7.682 -9.567 10.255 1.00 84.62 78 LYS A CA 1
ATOM 618 C C . LYS A 1 78 ? -8.922 -8.694 10.079 1.00 84.62 78 LYS A C 1
ATOM 620 O O . LYS A 1 78 ? -8.822 -7.470 10.095 1.00 84.62 78 LYS A O 1
ATOM 625 N N . VAL A 1 79 ? -10.083 -9.335 9.977 1.00 81.06 79 VAL A N 1
ATOM 626 C CA . VAL A 1 79 ? -11.382 -8.651 9.849 1.00 81.06 79 VAL A CA 1
ATOM 627 C C . VAL A 1 79 ? -11.660 -7.750 11.057 1.00 81.06 79 VAL A C 1
ATOM 629 O O . VAL A 1 79 ? -11.946 -6.575 10.867 1.00 81.06 79 VAL A O 1
ATOM 632 N N . ASN A 1 80 ? -11.431 -8.247 12.279 1.00 82.62 80 ASN A N 1
ATOM 633 C CA . ASN A 1 80 ? -11.655 -7.479 13.513 1.00 82.62 80 ASN A CA 1
ATOM 634 C C . ASN A 1 80 ? -10.876 -6.155 13.535 1.00 82.62 80 ASN A C 1
ATOM 636 O O . ASN A 1 80 ? -11.394 -5.131 13.955 1.00 82.62 80 ASN A O 1
ATOM 640 N N . LEU A 1 81 ? -9.636 -6.153 13.032 1.00 85.44 81 LEU A N 1
ATOM 641 C CA . LEU A 1 81 ? -8.825 -4.937 13.007 1.00 85.44 81 LEU A CA 1
ATOM 642 C C . LEU A 1 81 ? -9.337 -3.925 11.971 1.00 85.44 81 LEU A C 1
ATOM 644 O O . LEU A 1 81 ? -9.202 -2.720 12.162 1.00 85.44 81 LEU A O 1
ATOM 648 N N . ALA A 1 82 ? -9.901 -4.405 10.860 1.00 84.50 82 ALA A N 1
ATOM 649 C CA . ALA A 1 82 ? -10.513 -3.536 9.864 1.00 84.50 82 ALA A CA 1
ATOM 650 C C . ALA A 1 82 ? -11.788 -2.873 10.409 1.00 84.50 82 ALA A C 1
ATOM 652 O O . ALA A 1 82 ? -12.012 -1.696 10.135 1.00 84.50 82 ALA A O 1
ATOM 653 N N . GLU A 1 83 ? -12.579 -3.605 11.196 1.00 85.75 83 GLU A N 1
ATOM 654 C CA . GLU A 1 83 ? -13.765 -3.083 11.887 1.00 85.75 83 GLU A CA 1
ATOM 655 C C . GLU A 1 83 ? -13.381 -2.043 12.945 1.00 85.75 83 GLU A C 1
ATOM 657 O O . GLU A 1 83 ? -13.858 -0.914 12.875 1.00 85.75 83 GLU A O 1
ATOM 662 N N . GLU A 1 84 ? -12.429 -2.357 13.829 1.00 88.88 84 GLU A N 1
ATOM 663 C CA . GLU A 1 84 ? -11.925 -1.415 14.843 1.00 88.88 84 GLU A CA 1
ATOM 664 C C . GLU A 1 84 ? -11.393 -0.116 14.214 1.00 88.88 84 GLU A C 1
ATOM 666 O O . GLU A 1 84 ? -11.657 0.991 14.697 1.00 88.88 84 GLU A O 1
ATOM 671 N N . LEU A 1 85 ? -10.647 -0.231 13.108 1.00 88.69 85 LEU A N 1
ATOM 672 C CA . LEU A 1 85 ? -10.133 0.923 12.373 1.00 88.69 85 LEU A CA 1
ATOM 673 C C . LEU A 1 85 ? -11.273 1.770 11.790 1.00 88.69 85 LEU A C 1
ATOM 675 O O . LEU A 1 85 ? -11.200 3.001 11.813 1.00 88.69 85 LEU A O 1
ATOM 679 N N . TRP A 1 86 ? -12.312 1.121 11.263 1.00 88.44 86 TRP A N 1
ATOM 680 C CA . TRP A 1 86 ? -13.475 1.788 10.688 1.00 88.44 86 TRP A CA 1
ATOM 681 C C . TRP A 1 86 ? -14.253 2.561 11.758 1.00 88.44 86 TRP A C 1
ATOM 683 O O . TRP A 1 86 ? -14.433 3.770 11.617 1.00 88.44 86 TRP A O 1
ATOM 693 N N . GLU A 1 87 ? -14.607 1.904 12.863 1.00 89.94 87 GLU A N 1
ATOM 694 C CA . GLU A 1 87 ? -15.343 2.500 13.989 1.00 89.94 87 GLU A CA 1
ATOM 695 C C . GLU A 1 87 ? -14.594 3.685 14.612 1.0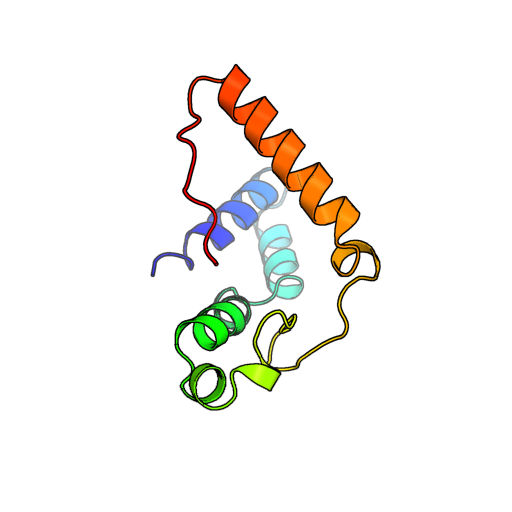0 89.94 87 GLU A C 1
ATOM 697 O O . GLU A 1 87 ? -15.171 4.745 14.879 1.00 89.94 87 GLU A O 1
ATOM 702 N N . THR A 1 88 ? -13.276 3.545 14.790 1.00 89.56 88 THR A N 1
ATOM 703 C CA . THR A 1 88 ? -12.431 4.627 15.314 1.00 89.56 88 THR A CA 1
ATOM 704 C C . THR A 1 88 ? -12.437 5.838 14.379 1.00 89.56 88 THR A C 1
ATOM 706 O O . THR A 1 88 ? -12.456 6.983 14.834 1.00 89.56 88 THR A O 1
ATOM 709 N N . THR A 1 89 ? -12.439 5.601 13.064 1.00 88.31 89 THR A N 1
ATOM 710 C CA . THR A 1 89 ? -12.446 6.674 12.063 1.00 88.31 89 THR A CA 1
ATOM 711 C C . THR A 1 89 ? -13.794 7.393 12.026 1.00 88.31 89 THR A C 1
ATOM 713 O O . THR A 1 89 ? -13.817 8.621 11.952 1.00 88.31 89 THR A O 1
ATOM 716 N N . GLU A 1 90 ? -14.908 6.662 12.125 1.00 89.06 90 GLU A N 1
ATOM 717 C CA . GLU A 1 90 ? -16.254 7.246 12.215 1.00 89.06 90 GLU A CA 1
ATOM 718 C C . GLU A 1 90 ? -16.389 8.114 13.470 1.00 89.06 90 GLU A C 1
ATOM 720 O O . GLU A 1 90 ? -16.713 9.296 13.362 1.00 89.06 90 GLU A O 1
ATOM 725 N N . THR A 1 91 ? -15.995 7.585 14.632 1.00 88.00 91 THR A N 1
ATOM 726 C CA . THR A 1 91 ? -16.009 8.321 15.909 1.00 88.00 91 THR A CA 1
ATOM 727 C C . THR A 1 91 ? -15.171 9.604 15.832 1.00 88.00 91 THR A C 1
ATOM 729 O O . THR A 1 91 ? -15.569 10.666 16.315 1.00 88.00 91 THR A O 1
ATOM 732 N N . PHE A 1 92 ? -13.999 9.534 15.194 1.00 90.81 92 PHE A N 1
ATOM 733 C CA . PHE A 1 92 ? -13.129 10.694 15.014 1.00 90.81 92 PHE A CA 1
ATOM 734 C C . PHE A 1 92 ? -13.753 11.760 14.097 1.00 90.81 92 PHE A C 1
ATOM 736 O O . PHE A 1 92 ? -13.678 12.955 14.391 1.00 90.81 92 PHE A O 1
ATOM 743 N N . LEU A 1 93 ? -14.394 11.347 13.000 1.00 88.06 93 LEU A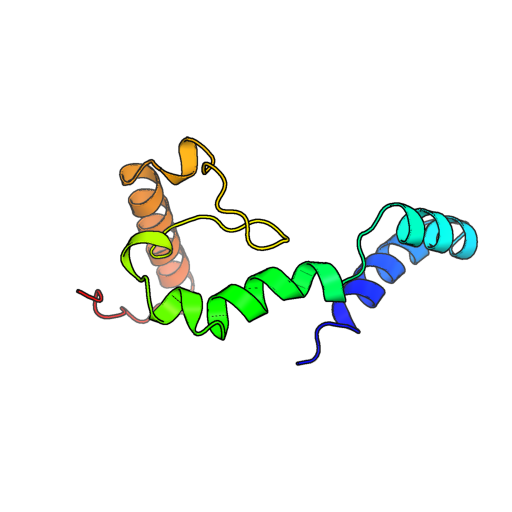 N 1
ATOM 744 C CA . LEU A 1 93 ? -15.068 12.252 12.062 1.00 88.06 93 LEU A CA 1
ATOM 745 C C . LEU A 1 93 ? -16.333 12.887 12.658 1.00 88.06 93 LEU A C 1
ATOM 747 O O . LEU A 1 93 ? -16.631 14.045 12.352 1.00 88.06 93 LEU A O 1
ATOM 751 N N . GLU A 1 94 ? -17.051 12.165 13.520 1.00 87.75 94 GLU A N 1
ATOM 752 C CA . GLU A 1 94 ? -18.183 12.688 14.292 1.00 87.75 94 GLU A CA 1
ATOM 753 C C . GLU A 1 94 ? -17.742 13.793 15.250 1.00 87.75 94 GLU A C 1
ATOM 755 O O . GLU A 1 94 ? -18.352 14.863 15.277 1.00 87.75 94 GLU A O 1
ATOM 760 N N . GLY A 1 95 ? -16.624 13.594 15.956 1.00 88.62 95 GLY A N 1
ATOM 761 C CA . GLY A 1 95 ? -16.034 14.620 16.820 1.00 88.62 95 GLY A CA 1
ATOM 762 C C . GLY A 1 95 ? -15.626 15.898 16.073 1.00 88.62 95 GLY A C 1
ATOM 763 O O . GLY A 1 95 ? -15.622 16.981 16.657 1.00 88.62 95 GLY A O 1
ATOM 764 N N . LEU A 1 96 ? -15.328 15.791 14.774 1.00 89.31 96 LEU A N 1
ATOM 765 C CA . LEU A 1 96 ? -15.024 16.922 13.891 1.00 89.31 96 LEU A CA 1
ATOM 766 C C . LEU A 1 96 ? -16.270 17.549 13.238 1.00 89.31 96 LEU A C 1
ATOM 768 O O . LEU A 1 96 ? -16.145 18.569 12.561 1.00 89.31 96 LEU A O 1
ATOM 772 N N . GLY A 1 97 ? -17.458 16.959 13.410 1.00 87.12 97 GLY A N 1
ATOM 773 C CA . GLY A 1 97 ? -18.708 17.431 12.804 1.00 87.12 97 GLY A CA 1
ATOM 774 C C . GLY A 1 97 ? -18.795 17.232 11.285 1.00 87.12 97 GLY A C 1
ATOM 775 O O . GLY A 1 97 ? -19.609 17.879 10.629 1.00 87.12 97 GLY A O 1
ATOM 776 N N . LEU A 1 98 ? -17.953 16.366 10.710 1.00 82.44 98 LEU A N 1
ATOM 777 C CA . LEU A 1 98 ? -17.862 16.123 9.260 1.00 82.44 98 LEU A CA 1
ATOM 778 C C . LEU A 1 98 ? -18.503 14.799 8.826 1.00 82.44 98 LEU A C 1
ATOM 780 O O . LEU A 1 98 ? -18.475 14.454 7.642 1.00 82.44 98 LEU A O 1
ATOM 784 N N . TYR A 1 99 ? -19.054 14.037 9.768 1.00 74.81 99 TYR A N 1
ATOM 785 C CA . TYR A 1 99 ? -19.574 12.708 9.492 1.00 74.81 99 TYR A CA 1
ATOM 786 C C . TYR A 1 99 ? -20.988 12.745 8.899 1.00 74.81 99 TYR A C 1
ATOM 788 O O . TYR A 1 99 ? -21.912 13.334 9.460 1.00 74.81 99 TYR A O 1
ATOM 796 N N . LYS A 1 100 ? -21.157 12.072 7.757 1.00 76.50 100 LYS A N 1
ATOM 797 C CA . LYS A 1 100 ? -22.456 11.717 7.181 1.00 76.50 100 LYS A CA 1
ATOM 798 C C . LYS A 1 100 ? -22.531 10.188 7.167 1.00 76.50 100 LYS A C 1
ATOM 800 O O . LYS A 1 100 ? -21.730 9.593 6.444 1.00 76.50 100 LYS A O 1
ATOM 805 N N . PRO A 1 101 ? -23.462 9.556 7.901 1.00 70.50 101 PRO A N 1
ATOM 806 C CA . PRO A 1 101 ? -23.570 8.103 7.918 1.00 70.50 101 PRO A CA 1
ATOM 807 C C . PRO A 1 101 ? -23.847 7.590 6.505 1.00 70.50 101 PRO A C 1
ATOM 809 O O . PRO A 1 101 ? -24.823 7.983 5.859 1.00 70.50 101 PRO A O 1
ATOM 812 N N . THR A 1 102 ? -22.943 6.758 5.995 1.00 69.56 102 THR A N 1
ATOM 813 C CA . THR A 1 102 ? -23.096 6.101 4.695 1.00 69.56 102 THR A CA 1
ATOM 814 C C . THR A 1 102 ? -23.782 4.757 4.881 1.00 69.56 102 THR A C 1
ATOM 816 O O . THR A 1 102 ? -23.388 3.975 5.742 1.00 69.56 102 THR A O 1
ATOM 819 N N . GLU A 1 103 ? -24.802 4.489 4.068 1.00 65.38 103 GLU A N 1
ATOM 820 C CA . GLU A 1 103 ? -25.532 3.221 4.066 1.00 65.38 103 GLU A CA 1
ATOM 821 C C . GLU A 1 103 ? -24.550 2.078 3.754 1.00 65.38 103 GLU A C 1
ATOM 823 O O . GLU A 1 103 ? -23.778 2.150 2.792 1.00 65.38 103 GLU A O 1
ATOM 828 N N . ARG A 1 104 ? -24.502 1.063 4.624 1.00 62.78 104 ARG A N 1
ATOM 829 C CA . ARG A 1 104 ? -23.561 -0.059 4.527 1.00 62.78 104 ARG A CA 1
ATOM 830 C C . ARG A 1 104 ? -23.867 -0.840 3.246 1.00 62.78 104 ARG A C 1
ATOM 832 O O . ARG A 1 104 ? -24.894 -1.503 3.158 1.00 62.78 104 ARG A O 1
ATOM 839 N N . TRP A 1 105 ? -22.992 -0.713 2.247 1.00 47.81 105 TRP A N 1
ATOM 840 C CA . TRP A 1 105 ? -23.081 -1.465 0.994 1.00 47.81 105 TRP A CA 1
ATOM 841 C C . TRP A 1 105 ? -23.188 -2.975 1.294 1.00 47.81 105 TRP A C 1
ATOM 843 O O . TRP A 1 105 ? -22.451 -3.438 2.171 1.00 47.81 105 TRP A O 1
ATOM 853 N N . PRO A 1 106 ? -24.096 -3.712 0.624 1.00 42.50 106 PRO A N 1
ATOM 854 C CA . PRO A 1 106 ? -24.303 -5.145 0.848 1.00 42.50 106 PRO A CA 1
ATOM 855 C C . PRO A 1 106 ? -23.083 -6.000 0.476 1.00 42.50 106 PRO A C 1
ATOM 857 O O . PRO A 1 106 ? -22.295 -5.587 -0.410 1.00 42.50 106 PRO A O 1
#

Foldseek 3Di:
DPQQPPVVVVQQVVLVVDPHSVVSVVVCVVPDDRVVQVCQQVCCCVPPVVCVVCVVVNPPFDADPPRDGDDDDPCSPDPVNVVVVVVVVQVVCVVVVNDDDDDPDD

Sequence (106 aa):
MHAQHIIIEITQCWAWRTPYPRVAAVLFKLFFIKPDQGAYTSCFAAASPLVKADPDKYKGQYIRPVGRIVAKNPNADKVNLAEELWETTETFLEGLGLYKPTERWP

pLDDT: mean 71.58, std 12.15, range [33.66, 90.81]

Secondary structure (DSSP, 8-state):
---HHHHHHHHHHHHHTSS-HHHHHHHHHHHSPPHHHHHHHHHHHHH-HHHHH-HHHHTT--EETTTEE-PPPGGGG-HHHHHHHHHHHHHHHHHTT---PPP---

Organism: NCBI:txid153914